Protein AF-W4QVN5-F1 (afdb_monomer_lite)

pLDDT: mean 81.37, std 11.6, range [52.25, 96.44]

Structure (mmCIF, N/CA/C/O backbone):
data_AF-W4QVN5-F1
#
_entry.id   AF-W4QVN5-F1
#
loop_
_atom_site.group_PDB
_atom_site.id
_atom_site.type_symbol
_atom_site.label_atom_id
_atom_site.label_alt_id
_atom_site.label_comp_id
_atom_site.label_asym_id
_atom_site.label_entity_id
_atom_site.label_seq_id
_atom_site.pdbx_PDB_ins_code
_atom_site.Cartn_x
_atom_site.Cartn_y
_atom_site.Cartn_z
_atom_site.occupan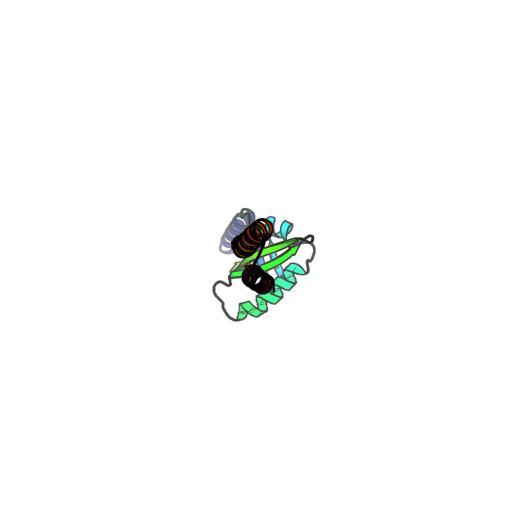cy
_atom_site.B_iso_or_equiv
_atom_site.auth_seq_id
_atom_site.auth_comp_id
_atom_site.auth_asym_id
_atom_site.auth_atom_id
_atom_site.pdbx_PDB_model_num
ATOM 1 N N . MET A 1 1 ? 25.109 -7.149 -42.642 1.00 52.25 1 MET A N 1
ATOM 2 C CA . MET A 1 1 ? 23.969 -8.017 -42.266 1.00 52.25 1 MET A CA 1
ATOM 3 C C . MET A 1 1 ? 23.704 -8.066 -40.757 1.00 52.25 1 MET A C 1
ATOM 5 O O . MET A 1 1 ? 22.646 -7.596 -40.377 1.00 52.25 1 MET A O 1
ATOM 9 N N . LYS A 1 2 ? 24.610 -8.533 -39.872 1.00 53.25 2 LYS A N 1
ATOM 10 C CA . LYS A 1 2 ? 24.345 -8.611 -38.404 1.00 53.25 2 LYS A CA 1
ATOM 11 C C . LYS A 1 2 ? 23.826 -7.307 -37.758 1.00 53.25 2 LYS A C 1
ATOM 13 O O . LYS A 1 2 ? 22.912 -7.356 -36.947 1.00 53.25 2 LYS A O 1
ATOM 18 N N . ASN A 1 3 ? 24.358 -6.157 -38.174 1.00 58.62 3 ASN A N 1
ATOM 19 C CA . ASN A 1 3 ? 24.033 -4.849 -37.590 1.00 58.62 3 ASN A CA 1
ATOM 20 C C . ASN A 1 3 ? 22.611 -4.340 -37.953 1.00 58.62 3 ASN A C 1
ATOM 22 O O . ASN A 1 3 ? 21.951 -3.683 -37.155 1.00 58.62 3 ASN A O 1
ATOM 26 N N . GLU A 1 4 ? 22.080 -4.696 -39.130 1.00 64.44 4 GLU A N 1
ATOM 27 C CA . GLU A 1 4 ? 20.707 -4.323 -39.528 1.00 64.44 4 GLU A CA 1
ATOM 28 C C . GLU A 1 4 ? 19.645 -5.163 -38.818 1.00 64.44 4 GLU A C 1
ATOM 30 O O . GLU A 1 4 ? 18.641 -4.622 -38.357 1.00 64.44 4 GLU A O 1
ATOM 35 N N . TYR A 1 5 ? 19.883 -6.471 -38.672 1.00 61.16 5 TYR A N 1
ATOM 36 C CA . TYR A 1 5 ? 18.990 -7.355 -37.919 1.00 61.16 5 TYR A CA 1
ATOM 37 C C . TYR A 1 5 ? 18.879 -6.926 -36.453 1.00 61.16 5 TYR A C 1
ATOM 39 O O . TYR A 1 5 ? 17.777 -6.925 -35.905 1.00 61.16 5 TYR A O 1
ATOM 47 N N . PHE A 1 6 ? 19.991 -6.499 -35.848 1.00 63.53 6 PHE A N 1
ATOM 48 C CA . PHE A 1 6 ? 20.021 -6.045 -34.460 1.00 63.53 6 PHE A CA 1
ATOM 49 C C . PHE A 1 6 ? 19.232 -4.743 -34.260 1.00 63.53 6 PHE A C 1
ATOM 51 O O . PHE A 1 6 ? 18.306 -4.697 -33.445 1.00 63.53 6 PHE A O 1
ATOM 58 N N . LYS A 1 7 ? 19.481 -3.732 -35.105 1.00 68.56 7 LYS A N 1
ATOM 59 C CA . LYS A 1 7 ? 18.688 -2.489 -35.125 1.00 68.56 7 LYS A CA 1
ATOM 60 C C . LYS A 1 7 ? 17.202 -2.752 -35.362 1.00 68.56 7 LYS A C 1
ATOM 62 O O . LYS A 1 7 ? 16.344 -2.071 -34.800 1.00 68.56 7 LYS A O 1
ATOM 67 N N . GLN A 1 8 ? 16.860 -3.740 -36.187 1.00 70.56 8 GLN A N 1
ATOM 68 C CA . GLN A 1 8 ? 15.466 -4.096 -36.433 1.00 70.56 8 GLN A CA 1
ATOM 69 C C . GLN A 1 8 ? 14.821 -4.792 -35.224 1.00 70.56 8 GLN A C 1
ATOM 71 O O . GLN A 1 8 ? 13.665 -4.497 -34.906 1.00 70.56 8 GLN A O 1
ATOM 76 N N . SER A 1 9 ? 15.537 -5.686 -34.533 1.00 71.25 9 SER A N 1
ATOM 77 C CA . SER A 1 9 ? 15.046 -6.310 -33.297 1.00 71.25 9 SER A CA 1
ATOM 78 C C . SER A 1 9 ? 14.868 -5.299 -32.169 1.00 71.25 9 SER A C 1
ATOM 80 O O . SER A 1 9 ? 13.844 -5.316 -31.490 1.00 71.25 9 SER A O 1
ATOM 82 N N . GLU A 1 10 ? 15.793 -4.356 -32.024 1.00 75.19 10 GLU A N 1
ATOM 83 C CA . GLU A 1 10 ? 15.739 -3.333 -30.983 1.00 75.19 10 GLU A CA 1
ATOM 84 C C . GLU A 1 10 ? 14.548 -2.386 -31.186 1.00 75.19 10 GLU A C 1
ATOM 86 O O . GLU A 1 10 ? 13.758 -2.147 -30.272 1.00 75.19 10 GLU A O 1
ATOM 91 N N . ASN A 1 11 ? 14.325 -1.943 -32.428 1.00 81.31 11 ASN A N 1
ATOM 92 C CA . ASN A 1 11 ? 13.153 -1.145 -32.785 1.00 81.31 11 ASN A CA 1
ATOM 93 C C . ASN A 1 11 ? 11.830 -1.873 -32.497 1.00 81.31 11 ASN A C 1
ATOM 95 O O . ASN A 1 11 ? 10.843 -1.235 -32.122 1.00 81.31 11 ASN A O 1
ATOM 99 N N . LYS A 1 12 ? 11.781 -3.203 -32.657 1.00 82.94 12 LYS A N 1
ATOM 100 C CA . LYS A 1 12 ? 10.604 -4.001 -32.275 1.00 82.94 12 LYS A CA 1
ATOM 101 C C . LYS A 1 12 ? 10.408 -4.006 -30.758 1.00 82.94 12 LYS A C 1
ATOM 103 O O . LYS A 1 12 ? 9.289 -3.767 -30.312 1.00 82.94 12 LYS A O 1
ATOM 108 N N . VAL A 1 13 ? 11.471 -4.214 -29.980 1.00 82.06 13 VAL A N 1
ATOM 109 C CA . VAL A 1 13 ? 11.418 -4.200 -28.506 1.00 82.06 13 VAL A CA 1
ATOM 110 C C . VAL A 1 13 ? 10.946 -2.841 -27.988 1.00 82.06 13 VAL A C 1
ATOM 112 O O . VAL A 1 13 ? 9.998 -2.791 -27.206 1.00 82.06 13 VAL A O 1
ATOM 115 N N . ARG A 1 14 ? 11.505 -1.734 -28.496 1.00 84.94 14 ARG A N 1
ATOM 116 C CA . ARG A 1 14 ? 11.067 -0.371 -28.141 1.00 84.94 14 ARG A CA 1
ATOM 117 C C . ARG A 1 14 ? 9.580 -0.151 -28.424 1.00 84.94 14 ARG A C 1
ATOM 119 O O . ARG A 1 14 ? 8.858 0.371 -27.578 1.00 84.94 14 ARG A O 1
ATOM 126 N N . LYS A 1 15 ? 9.094 -0.600 -29.588 1.00 86.00 15 LYS A N 1
ATOM 127 C CA . LYS A 1 15 ? 7.667 -0.516 -29.947 1.00 86.00 15 LYS A CA 1
ATOM 128 C C . LYS A 1 15 ? 6.771 -1.328 -29.014 1.00 86.00 15 LYS A C 1
ATOM 130 O O . LYS A 1 15 ? 5.659 -0.890 -28.744 1.00 86.00 15 LYS A O 1
ATOM 135 N N . ILE A 1 16 ? 7.217 -2.497 -28.554 1.00 87.25 16 ILE A N 1
ATOM 136 C CA . ILE A 1 16 ? 6.456 -3.319 -27.603 1.00 87.25 16 ILE A CA 1
ATOM 137 C C . ILE A 1 16 ? 6.401 -2.614 -26.248 1.00 87.25 16 ILE A C 1
ATOM 139 O O . ILE A 1 16 ? 5.315 -2.393 -25.725 1.00 87.25 16 ILE A O 1
ATOM 143 N N . ILE A 1 17 ? 7.553 -2.192 -25.726 1.00 88.94 17 ILE A N 1
ATOM 144 C CA . ILE A 1 17 ? 7.667 -1.541 -24.416 1.00 88.94 17 ILE A CA 1
ATOM 145 C C . ILE A 1 17 ? 6.827 -0.257 -24.340 1.00 88.94 17 ILE A C 1
ATOM 147 O O . ILE A 1 17 ? 6.137 -0.031 -23.347 1.00 88.94 17 ILE A O 1
ATOM 151 N N . ASN A 1 18 ? 6.808 0.548 -25.405 1.00 87.56 18 ASN A N 1
ATOM 152 C CA . ASN A 1 18 ? 6.002 1.772 -25.452 1.00 87.56 18 ASN A CA 1
ATOM 153 C C . ASN A 1 18 ? 4.490 1.525 -25.561 1.00 87.56 18 ASN A C 1
ATOM 155 O O . ASN A 1 18 ? 3.714 2.429 -25.274 1.00 87.56 18 ASN A O 1
ATOM 159 N N . LYS A 1 19 ? 4.053 0.325 -25.960 1.00 89.31 19 LYS A N 1
ATOM 160 C CA . LYS A 1 19 ? 2.627 -0.045 -25.977 1.00 89.31 19 LYS A CA 1
ATOM 161 C C . LYS A 1 19 ? 2.127 -0.579 -24.636 1.00 89.31 19 LYS A C 1
ATOM 163 O O . LYS A 1 19 ? 0.917 -0.694 -24.453 1.00 89.31 19 LYS A O 1
ATOM 168 N N . LEU A 1 20 ? 3.029 -0.946 -23.728 1.00 89.94 20 LEU A N 1
ATOM 169 C CA . LEU A 1 20 ? 2.656 -1.475 -22.423 1.00 89.94 20 LEU A CA 1
ATOM 170 C C . LEU A 1 20 ? 2.137 -0.345 -21.530 1.00 89.94 20 LEU A C 1
ATOM 172 O O . LEU A 1 20 ? 2.762 0.705 -21.408 1.00 89.94 20 LEU A O 1
ATOM 176 N N . GLN A 1 21 ? 0.995 -0.584 -20.884 1.00 91.06 21 GLN A N 1
ATOM 177 C CA . GLN A 1 21 ? 0.335 0.370 -19.982 1.00 91.06 21 GLN A CA 1
ATOM 178 C C . GLN A 1 21 ? 0.895 0.340 -18.553 1.00 91.06 21 GLN A C 1
ATOM 180 O O . GLN A 1 21 ? 0.237 0.761 -17.608 1.00 91.06 21 GLN A O 1
ATOM 185 N N . ILE A 1 22 ? 2.114 -0.166 -18.393 1.00 92.19 22 ILE A N 1
ATOM 186 C CA . ILE A 1 22 ? 2.834 -0.195 -17.124 1.00 92.19 22 ILE A CA 1
ATOM 187 C C . ILE A 1 22 ? 4.144 0.572 -17.287 1.00 92.19 22 ILE A C 1
ATOM 189 O O . ILE A 1 22 ? 4.734 0.524 -18.372 1.00 92.19 22 ILE A O 1
ATOM 193 N N . PRO A 1 23 ? 4.629 1.272 -16.251 1.00 92.75 23 PRO A N 1
ATOM 194 C CA . PRO A 1 23 ? 5.962 1.843 -16.286 1.00 92.75 23 PRO A CA 1
ATOM 195 C C . PRO A 1 23 ? 7.022 0.767 -16.524 1.00 92.75 23 PRO A C 1
ATOM 197 O O . PRO A 1 23 ? 7.074 -0.246 -15.821 1.00 92.75 23 PRO A O 1
ATOM 200 N N . ILE A 1 24 ? 7.885 1.006 -17.509 1.00 93.69 24 ILE A N 1
ATOM 201 C CA . ILE A 1 24 ? 9.049 0.168 -17.790 1.00 93.69 24 ILE A CA 1
ATOM 202 C C . ILE A 1 24 ? 10.274 1.054 -17.923 1.00 93.69 24 ILE A C 1
ATOM 204 O O . ILE A 1 24 ? 10.257 2.046 -18.658 1.00 93.69 24 ILE A O 1
ATOM 208 N N . ILE A 1 25 ? 11.338 0.658 -17.229 1.00 92.25 25 ILE A N 1
ATOM 209 C CA . ILE A 1 25 ? 12.637 1.322 -17.243 1.00 92.25 25 ILE A CA 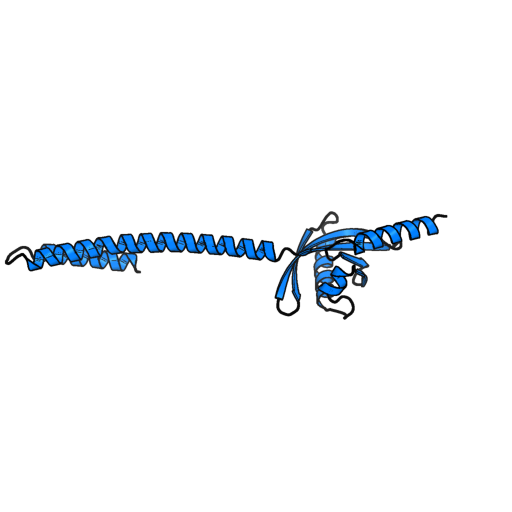1
ATOM 210 C C . ILE A 1 25 ? 13.708 0.284 -17.561 1.00 92.25 25 ILE A C 1
ATOM 212 O O . ILE A 1 25 ? 13.786 -0.745 -16.899 1.00 92.25 25 ILE A O 1
ATOM 216 N N . ILE A 1 26 ? 14.552 0.561 -18.547 1.00 90.56 26 ILE A N 1
ATOM 217 C CA . ILE A 1 26 ? 15.796 -0.166 -18.798 1.00 90.56 26 ILE A CA 1
ATOM 218 C C . ILE A 1 26 ? 16.943 0.728 -18.346 1.00 90.56 26 ILE A C 1
ATOM 220 O O . ILE A 1 26 ? 17.020 1.885 -18.763 1.00 90.56 26 ILE A O 1
ATOM 224 N N . ARG A 1 27 ? 17.834 0.199 -17.509 1.00 88.94 27 ARG A N 1
ATOM 225 C CA . ARG A 1 27 ? 19.002 0.923 -16.999 1.00 88.94 27 ARG A CA 1
ATOM 226 C C . ARG A 1 27 ? 20.296 0.129 -17.134 1.00 88.94 27 ARG A C 1
ATOM 228 O O . ARG A 1 27 ? 20.271 -1.102 -17.161 1.00 88.94 27 ARG A O 1
ATOM 235 N N . LEU A 1 28 ? 21.404 0.855 -17.151 1.00 86.56 28 LEU A N 1
ATOM 236 C CA . LEU A 1 28 ? 22.763 0.359 -16.981 1.00 86.56 28 LEU A CA 1
ATOM 237 C C . LEU A 1 28 ? 23.344 1.043 -15.745 1.00 86.56 28 LEU A C 1
ATOM 239 O O . LEU A 1 28 ? 23.426 2.271 -15.712 1.00 86.56 28 LEU A O 1
ATOM 243 N N . ASP A 1 29 ? 23.692 0.266 -14.720 1.00 80.94 29 ASP A N 1
ATOM 244 C CA . ASP A 1 29 ? 24.040 0.790 -13.396 1.00 80.94 29 ASP A CA 1
ATOM 245 C C . ASP A 1 29 ? 23.013 1.843 -12.943 1.00 80.94 29 ASP A C 1
ATOM 247 O O . ASP A 1 29 ? 21.815 1.570 -12.925 1.00 80.94 29 ASP A O 1
ATOM 251 N N . THR A 1 30 ? 23.421 3.066 -12.622 1.00 78.19 30 THR A N 1
ATOM 252 C CA . THR A 1 30 ? 22.506 4.133 -12.185 1.00 78.19 30 THR A CA 1
ATOM 253 C C . THR A 1 30 ? 21.860 4.913 -13.335 1.00 78.19 30 THR A C 1
ATOM 255 O O . THR A 1 30 ? 21.028 5.787 -13.087 1.00 78.19 30 THR A O 1
ATOM 258 N N . TYR A 1 31 ? 22.208 4.612 -14.589 1.00 81.44 31 TYR A N 1
ATOM 259 C CA . TYR A 1 31 ? 21.787 5.378 -15.759 1.00 81.44 31 TYR A CA 1
ATOM 260 C C . TYR A 1 31 ? 20.600 4.742 -16.490 1.00 81.44 31 TYR A C 1
ATOM 262 O O . TYR A 1 31 ? 20.642 3.577 -16.881 1.00 81.44 31 TYR A O 1
ATOM 270 N N . VAL A 1 32 ? 19.545 5.520 -16.741 1.00 87.88 32 VAL A N 1
ATOM 271 C CA . VAL A 1 32 ? 18.368 5.070 -17.500 1.00 87.88 32 VAL A CA 1
ATOM 272 C C . VAL A 1 32 ? 18.654 5.126 -19.003 1.00 87.88 32 VAL A C 1
ATOM 274 O O . VAL A 1 32 ? 18.802 6.203 -19.569 1.00 87.88 32 VAL A O 1
ATOM 277 N N . LEU A 1 33 ? 18.673 3.962 -19.656 1.00 87.19 33 LEU A N 1
ATOM 278 C CA . LEU A 1 33 ? 18.820 3.821 -21.110 1.00 87.19 33 LEU A CA 1
ATOM 279 C C . LEU A 1 33 ? 17.490 4.032 -21.842 1.00 87.19 33 LEU A C 1
ATOM 281 O O . LEU A 1 33 ? 17.438 4.581 -22.942 1.00 87.19 33 LEU A O 1
ATOM 285 N N . LEU A 1 34 ? 16.393 3.569 -21.240 1.00 88.38 34 LEU A N 1
ATOM 286 C CA . LEU A 1 34 ? 15.054 3.704 -21.797 1.00 88.38 34 LEU A CA 1
ATOM 287 C C . LEU A 1 34 ? 14.031 3.806 -20.674 1.00 88.38 34 LEU A C 1
ATOM 289 O O . LEU A 1 34 ? 14.036 3.005 -19.748 1.00 88.38 34 LEU A O 1
ATOM 293 N N . ALA A 1 35 ? 13.093 4.732 -20.811 1.00 90.44 35 ALA A N 1
ATOM 294 C CA . ALA A 1 35 ? 11.857 4.755 -20.042 1.00 90.44 35 ALA A CA 1
ATOM 295 C C . ALA A 1 35 ? 10.695 4.913 -21.021 1.00 90.44 35 ALA A C 1
ATOM 297 O O . ALA A 1 35 ? 10.742 5.799 -21.881 1.00 90.44 35 ALA A O 1
ATOM 298 N N . ASN A 1 36 ? 9.674 4.060 -20.919 1.00 92.19 36 ASN A N 1
ATOM 299 C CA . ASN A 1 36 ? 8.475 4.230 -21.740 1.00 92.19 36 ASN A CA 1
ATOM 300 C C . ASN A 1 36 ? 7.687 5.480 -21.319 1.00 92.19 36 ASN A C 1
ATOM 302 O O . ASN A 1 36 ? 7.910 6.036 -20.244 1.00 92.19 36 ASN A O 1
ATOM 306 N N . GLU A 1 37 ? 6.751 5.934 -22.157 1.00 89.88 37 GLU A N 1
ATOM 307 C CA . GLU A 1 37 ? 5.997 7.172 -21.896 1.00 89.88 37 GLU A CA 1
ATOM 308 C C . GLU A 1 37 ? 5.283 7.165 -20.538 1.00 89.88 37 GLU A C 1
ATOM 310 O O . GLU A 1 37 ? 5.203 8.197 -19.872 1.00 89.88 37 GLU A O 1
ATOM 315 N N . ILE A 1 38 ? 4.783 5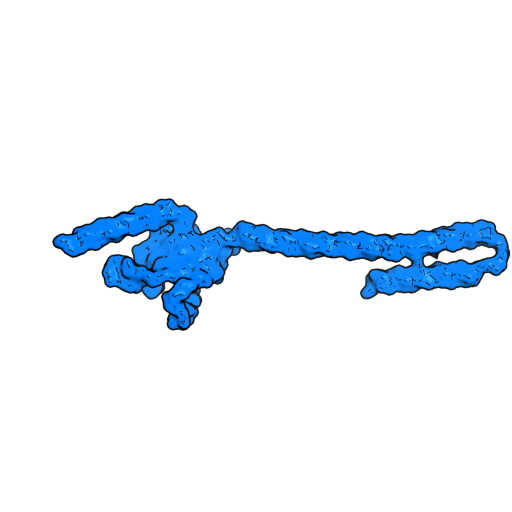.999 -20.118 1.00 90.44 38 ILE A N 1
ATOM 316 C CA . ILE A 1 38 ? 4.125 5.828 -18.822 1.00 90.44 38 ILE A CA 1
ATOM 317 C C . ILE A 1 38 ? 5.126 6.061 -17.686 1.00 90.44 38 ILE A C 1
ATOM 319 O O . ILE A 1 38 ? 4.856 6.877 -16.811 1.00 90.44 38 ILE A O 1
ATOM 323 N N . ALA A 1 39 ? 6.307 5.435 -17.732 1.00 89.44 39 ALA A N 1
ATOM 324 C CA . ALA A 1 39 ? 7.363 5.661 -16.746 1.00 89.44 39 ALA A CA 1
ATOM 325 C C . ALA A 1 39 ? 7.847 7.116 -16.725 1.00 89.44 39 ALA A C 1
ATOM 327 O O . ALA A 1 39 ? 8.028 7.676 -15.647 1.00 89.44 39 ALA A O 1
ATOM 328 N N . GLN A 1 40 ? 8.009 7.749 -17.891 1.00 86.12 40 GLN A N 1
ATOM 329 C CA . GLN A 1 40 ? 8.416 9.155 -17.977 1.00 86.12 40 GLN A CA 1
ATOM 330 C C . GLN A 1 40 ? 7.414 10.086 -17.292 1.00 86.12 40 GLN A C 1
ATOM 332 O O . GLN A 1 40 ? 7.826 10.955 -16.530 1.00 86.12 40 GLN A O 1
ATOM 337 N N . LYS A 1 41 ? 6.111 9.887 -17.523 1.00 84.31 41 LYS A N 1
ATOM 338 C CA . LYS A 1 41 ? 5.048 10.687 -16.894 1.00 84.31 41 LYS A CA 1
ATOM 339 C C . LYS A 1 41 ? 4.921 10.401 -15.400 1.00 84.31 41 LYS A C 1
ATOM 341 O O . LYS A 1 41 ? 4.722 11.319 -14.616 1.00 84.31 41 LYS A O 1
ATOM 346 N N . GLN A 1 42 ? 5.009 9.132 -15.013 1.00 83.44 42 GLN A N 1
ATOM 347 C CA . GLN A 1 42 ? 4.708 8.683 -13.654 1.00 83.44 42 GLN A CA 1
ATOM 348 C C . GLN A 1 42 ? 5.855 8.913 -12.672 1.00 83.44 42 GLN A C 1
ATOM 350 O O . GLN A 1 42 ? 5.604 9.180 -11.501 1.00 83.44 42 GLN A O 1
ATOM 355 N N . PHE A 1 43 ? 7.096 8.815 -13.147 1.00 82.38 43 PHE A N 1
ATOM 356 C CA . PHE A 1 43 ? 8.299 8.985 -12.333 1.00 82.38 43 PHE A CA 1
ATOM 357 C C . PHE A 1 43 ? 9.107 10.231 -12.705 1.00 82.38 43 PHE A C 1
ATOM 359 O O . PHE A 1 43 ? 10.227 10.373 -12.229 1.00 82.38 43 PHE A O 1
ATOM 366 N N . MET A 1 44 ? 8.576 11.093 -13.585 1.00 72.94 44 MET A N 1
ATOM 367 C CA . MET A 1 44 ? 9.195 12.368 -13.982 1.00 72.94 44 MET A CA 1
ATOM 368 C C . MET A 1 44 ? 10.678 12.207 -14.374 1.00 72.94 44 MET A C 1
ATOM 370 O O . MET A 1 44 ? 11.539 13.010 -14.028 1.00 72.94 44 MET A O 1
ATOM 374 N N . VAL A 1 45 ? 10.985 11.138 -15.124 1.00 65.62 45 VAL A N 1
ATOM 375 C CA . VAL A 1 45 ? 12.358 10.646 -15.392 1.00 65.62 45 VAL A CA 1
ATOM 376 C C . VAL A 1 45 ? 13.286 11.713 -15.997 1.00 65.62 45 VAL A C 1
ATOM 378 O O . VAL A 1 45 ? 14.498 11.661 -15.799 1.00 65.62 45 VAL A O 1
ATOM 381 N N . ASN A 1 46 ? 12.735 12.708 -16.695 1.00 60.56 46 ASN A N 1
ATOM 382 C CA . ASN A 1 46 ? 13.507 13.773 -17.342 1.00 60.56 46 ASN A CA 1
ATOM 383 C C . ASN A 1 46 ? 13.930 14.912 -16.392 1.00 60.56 46 ASN A C 1
ATOM 385 O O . ASN A 1 46 ? 14.730 15.755 -16.792 1.00 60.56 46 ASN A O 1
ATOM 389 N N . GLU A 1 47 ? 13.444 14.945 -15.148 1.00 58.31 47 GLU A N 1
ATOM 390 C CA . GLU A 1 47 ? 13.692 16.045 -14.202 1.00 58.31 47 GLU A CA 1
ATOM 391 C C . GLU A 1 47 ? 14.847 15.781 -13.214 1.00 58.31 47 GLU A C 1
ATOM 393 O O . GLU A 1 47 ? 15.069 16.573 -12.304 1.00 58.31 47 GLU A O 1
ATOM 398 N N . LYS A 1 48 ? 15.642 14.711 -13.409 1.00 55.09 48 LYS A N 1
ATOM 399 C CA . LYS A 1 48 ? 16.671 14.251 -12.444 1.00 55.09 48 LYS A CA 1
ATOM 400 C C . LYS A 1 48 ? 16.085 14.060 -11.037 1.00 55.09 48 LYS A C 1
ATOM 402 O O . LYS A 1 48 ? 16.558 14.619 -10.052 1.00 55.09 48 LYS A O 1
ATOM 407 N N . GLU A 1 49 ? 15.043 13.246 -10.964 1.00 61.41 49 GLU A N 1
ATOM 408 C CA . GLU A 1 49 ? 14.349 12.908 -9.724 1.00 61.41 49 GLU A CA 1
ATOM 409 C C . GLU A 1 49 ? 15.210 12.026 -8.786 1.00 61.41 49 GLU A C 1
ATOM 411 O O . GLU A 1 49 ? 15.712 10.980 -9.219 1.00 61.41 49 GLU A O 1
ATOM 416 N N . PRO A 1 50 ? 15.324 12.358 -7.482 1.00 63.44 50 PRO A N 1
ATOM 417 C CA . PRO A 1 50 ? 16.031 11.534 -6.491 1.00 63.44 50 PRO A CA 1
ATOM 418 C C . PRO A 1 50 ? 15.382 10.159 -6.281 1.00 63.44 50 PRO A C 1
ATOM 420 O O . PRO A 1 50 ? 16.017 9.224 -5.789 1.00 63.44 50 PRO A O 1
ATOM 423 N N . VAL A 1 51 ? 14.097 10.029 -6.621 1.00 72.50 51 VAL A N 1
ATOM 424 C CA . VAL A 1 51 ? 13.267 8.871 -6.281 1.00 72.50 51 VAL A CA 1
ATOM 425 C C . VAL A 1 51 ? 13.721 7.601 -7.004 1.00 72.50 51 VAL A C 1
ATOM 427 O O . VAL A 1 51 ? 13.834 6.542 -6.380 1.00 72.50 51 VAL A O 1
ATOM 430 N N . LEU A 1 52 ? 14.034 7.699 -8.301 1.00 78.56 52 LEU A N 1
ATOM 431 C CA . LEU A 1 52 ? 14.557 6.563 -9.067 1.00 78.56 52 LEU A CA 1
ATOM 432 C C . LEU A 1 52 ? 15.980 6.205 -8.646 1.00 78.56 52 LEU A C 1
ATOM 434 O O . LEU A 1 52 ? 16.307 5.024 -8.561 1.00 78.56 52 LEU A O 1
ATOM 438 N N . GLN A 1 53 ? 16.797 7.205 -8.314 1.00 76.81 53 GLN A N 1
ATOM 439 C CA . GLN A 1 53 ? 18.156 6.975 -7.839 1.00 76.81 53 GLN A CA 1
ATOM 440 C C . GLN A 1 53 ? 18.161 6.200 -6.514 1.00 76.81 53 GLN A C 1
ATOM 442 O O . GLN A 1 53 ? 18.838 5.179 -6.407 1.00 76.81 53 GLN A O 1
ATOM 447 N N . LEU A 1 54 ? 17.331 6.604 -5.546 1.00 77.31 54 LEU A N 1
ATOM 448 C CA . LEU A 1 54 ? 17.175 5.886 -4.279 1.00 77.31 54 LEU A CA 1
ATOM 449 C C . LEU A 1 54 ? 16.686 4.445 -4.491 1.00 77.31 54 LEU A C 1
ATOM 451 O O . LEU A 1 54 ? 17.106 3.528 -3.781 1.00 77.31 54 LEU A O 1
ATOM 455 N N . PHE A 1 55 ? 15.786 4.234 -5.455 1.00 83.25 55 PHE A N 1
ATOM 456 C CA . PHE A 1 55 ? 15.347 2.894 -5.832 1.00 83.25 55 PHE A CA 1
ATOM 457 C C . PHE A 1 55 ? 16.498 2.064 -6.411 1.00 83.25 55 PHE A C 1
ATOM 459 O O . PHE A 1 55 ? 16.695 0.939 -5.954 1.00 83.25 55 PHE A O 1
ATOM 466 N N . PHE A 1 56 ? 17.277 2.605 -7.354 1.00 84.81 56 PHE A N 1
ATOM 467 C CA . PHE A 1 56 ? 18.416 1.901 -7.951 1.00 84.81 56 PHE A CA 1
ATOM 468 C C . PHE A 1 56 ? 19.463 1.530 -6.897 1.00 84.81 56 PHE A C 1
ATOM 470 O O . PHE A 1 56 ? 19.873 0.375 -6.842 1.00 84.81 56 PHE A O 1
ATOM 477 N N . GLU A 1 57 ? 19.802 2.449 -5.990 1.00 78.56 57 GLU A N 1
ATOM 478 C CA . GLU A 1 57 ? 20.745 2.197 -4.893 1.00 78.56 57 GLU A CA 1
ATOM 479 C C . GLU A 1 57 ? 20.263 1.074 -3.959 1.00 78.56 57 GLU A C 1
ATOM 481 O O . GLU A 1 57 ? 21.004 0.128 -3.676 1.00 78.56 57 GLU A O 1
ATOM 486 N N . LYS A 1 58 ? 18.997 1.124 -3.517 1.00 76.69 58 LYS A N 1
ATOM 487 C CA . LYS A 1 58 ? 18.401 0.072 -2.672 1.00 76.69 58 LYS A CA 1
ATOM 488 C C . LYS A 1 58 ? 18.276 -1.262 -3.400 1.00 76.69 58 LYS A C 1
ATOM 490 O O . LYS A 1 58 ? 18.380 -2.323 -2.781 1.00 76.69 58 LYS A O 1
ATOM 495 N N . PHE A 1 59 ? 18.004 -1.232 -4.697 1.00 75.56 59 PHE A N 1
ATOM 496 C CA . PHE A 1 59 ? 17.905 -2.433 -5.505 1.00 75.56 59 PHE A CA 1
ATOM 497 C C . PHE A 1 59 ? 19.276 -3.094 -5.678 1.00 75.56 59 PHE A C 1
ATOM 499 O O . PHE A 1 59 ? 19.396 -4.291 -5.422 1.00 75.56 59 PHE A O 1
ATOM 506 N N . ASP A 1 60 ? 20.308 -2.331 -6.045 1.00 72.44 60 ASP A N 1
ATOM 507 C CA . ASP A 1 60 ? 21.652 -2.845 -6.336 1.00 72.44 60 ASP A CA 1
ATOM 508 C C . ASP A 1 60 ? 22.307 -3.511 -5.123 1.00 72.44 60 ASP A C 1
ATOM 510 O O . ASP A 1 60 ? 23.009 -4.512 -5.279 1.00 72.44 60 ASP A O 1
ATOM 514 N N . GLN A 1 61 ? 22.017 -3.025 -3.911 1.00 66.38 61 GLN A N 1
ATOM 515 C CA . GLN A 1 61 ? 22.440 -3.678 -2.668 1.00 66.38 61 GLN A CA 1
ATOM 516 C C . GLN A 1 61 ? 21.886 -5.099 -2.532 1.00 66.38 61 GLN A C 1
ATOM 518 O O . GLN A 1 61 ? 22.584 -5.982 -2.055 1.00 66.38 61 GLN A O 1
ATOM 523 N N . ASN A 1 62 ? 20.652 -5.332 -2.982 1.00 62.12 62 ASN A N 1
ATOM 524 C CA . ASN A 1 62 ? 19.960 -6.600 -2.777 1.00 62.12 62 ASN A CA 1
ATOM 525 C C . ASN A 1 62 ? 19.941 -7.519 -4.013 1.00 62.12 62 ASN A C 1
ATOM 527 O O . ASN A 1 62 ? 19.533 -8.673 -3.916 1.00 62.12 62 ASN A O 1
ATOM 531 N N . PHE A 1 63 ? 20.295 -7.007 -5.193 1.00 63.25 63 PHE A N 1
ATOM 532 C CA . PHE A 1 63 ? 20.287 -7.762 -6.449 1.00 63.25 63 PHE A CA 1
ATOM 533 C C . PHE A 1 63 ? 21.549 -8.613 -6.643 1.00 63.25 63 PHE A C 1
ATOM 535 O O . PHE A 1 63 ? 21.562 -9.530 -7.464 1.00 63.25 63 PHE A O 1
ATOM 542 N N . ARG A 1 64 ? 22.614 -8.327 -5.882 1.00 57.62 64 ARG A N 1
ATOM 543 C CA . ARG A 1 64 ? 23.869 -9.091 -5.916 1.00 57.62 64 ARG A CA 1
ATOM 544 C C . ARG A 1 64 ? 23.719 -10.520 -5.379 1.00 57.62 64 ARG A C 1
ATOM 546 O O . ARG A 1 64 ? 24.483 -11.380 -5.805 1.00 57.62 64 ARG A O 1
ATOM 553 N N . ASP A 1 65 ? 22.707 -10.780 -4.551 1.00 55.84 65 ASP A N 1
ATOM 554 C CA . ASP A 1 65 ? 22.595 -12.032 -3.790 1.00 55.84 65 ASP A CA 1
ATOM 555 C C . ASP A 1 65 ? 21.681 -13.098 -4.426 1.00 55.84 65 ASP A C 1
ATOM 557 O O . ASP A 1 65 ? 21.780 -14.271 -4.075 1.00 55.84 65 ASP A O 1
ATOM 561 N N . SER A 1 66 ? 20.816 -12.739 -5.386 1.00 56.00 66 SER A N 1
ATOM 562 C CA . SER A 1 66 ? 19.974 -13.708 -6.111 1.00 56.00 66 SER A CA 1
ATOM 563 C C . SER A 1 66 ? 19.736 -13.264 -7.562 1.00 56.00 66 SER A C 1
ATOM 565 O O . SER A 1 66 ? 19.091 -12.236 -7.786 1.00 56.00 66 SER A O 1
ATOM 567 N N . PRO A 1 67 ? 20.276 -13.984 -8.563 1.00 54.47 67 PRO A N 1
ATOM 568 C CA . PRO A 1 67 ? 20.298 -13.532 -9.952 1.00 54.47 67 PRO A CA 1
ATOM 569 C C . PRO A 1 67 ? 18.999 -13.757 -10.739 1.00 54.47 67 PRO A C 1
ATOM 571 O O . PRO A 1 67 ? 18.856 -13.120 -11.784 1.00 54.47 67 PRO A O 1
ATOM 574 N N . ASP A 1 68 ? 18.069 -14.586 -10.251 1.00 53.72 68 ASP A N 1
ATOM 575 C CA . ASP A 1 68 ? 16.843 -14.942 -10.972 1.00 53.72 68 ASP A CA 1
ATOM 576 C C . ASP A 1 68 ? 15.586 -14.422 -10.256 1.00 53.72 68 ASP A C 1
ATOM 578 O O . ASP A 1 68 ? 15.192 -14.894 -9.195 1.00 53.72 68 ASP A O 1
ATOM 582 N N . ASN A 1 69 ? 14.943 -13.442 -10.898 1.00 54.72 69 ASN A N 1
ATOM 583 C CA . ASN A 1 69 ? 13.585 -12.962 -10.632 1.00 54.72 69 ASN A CA 1
ATOM 584 C C . ASN A 1 69 ? 13.339 -12.316 -9.249 1.00 54.72 69 ASN A C 1
ATOM 586 O O . ASN A 1 69 ? 12.599 -12.822 -8.407 1.00 54.72 69 ASN A O 1
ATOM 590 N N . ASN A 1 70 ? 13.911 -11.127 -9.040 1.00 67.12 70 ASN A N 1
ATOM 591 C CA . ASN A 1 70 ? 13.665 -10.319 -7.843 1.00 67.12 70 ASN A CA 1
ATOM 592 C C . ASN A 1 70 ? 12.408 -9.456 -8.015 1.00 67.12 70 ASN A C 1
ATOM 594 O O . ASN A 1 70 ? 12.489 -8.295 -8.425 1.00 67.12 70 ASN A O 1
ATOM 598 N N . GLN A 1 71 ? 11.253 -10.041 -7.702 1.00 75.44 71 GLN A N 1
ATOM 599 C CA . GLN A 1 71 ? 10.016 -9.302 -7.465 1.00 75.44 71 GLN A CA 1
ATOM 600 C C . GLN A 1 71 ? 10.075 -8.647 -6.080 1.00 75.44 71 GLN A C 1
ATOM 602 O O . GLN A 1 71 ? 10.295 -9.333 -5.082 1.00 75.44 71 GLN A O 1
ATOM 607 N N . LYS A 1 72 ? 9.901 -7.323 -6.005 1.00 81.00 72 LYS A N 1
ATOM 608 C CA . LYS A 1 72 ? 9.921 -6.583 -4.733 1.00 81.00 72 LYS A CA 1
ATOM 609 C C . LYS A 1 72 ? 8.865 -5.497 -4.686 1.00 81.00 72 LYS A C 1
ATOM 611 O O . LYS A 1 72 ? 8.681 -4.768 -5.655 1.00 81.00 72 LYS A O 1
ATOM 616 N N . GLU A 1 73 ? 8.224 -5.351 -3.535 1.00 84.00 73 GLU A N 1
ATOM 617 C CA . GLU A 1 73 ? 7.377 -4.194 -3.268 1.00 84.00 73 GLU A CA 1
ATOM 618 C C . GLU A 1 73 ? 8.244 -2.963 -2.990 1.00 84.00 73 GLU A C 1
ATOM 620 O O . GLU A 1 73 ? 9.151 -2.984 -2.156 1.00 84.00 73 GLU A O 1
ATOM 625 N N . PHE A 1 74 ? 7.943 -1.873 -3.682 1.00 84.75 74 PHE A N 1
ATOM 626 C CA . PHE A 1 74 ? 8.492 -0.551 -3.428 1.00 84.75 74 PHE A CA 1
ATOM 627 C C . PHE A 1 74 ? 7.355 0.447 -3.336 1.00 84.75 74 PHE A C 1
ATOM 629 O O . PHE A 1 74 ? 6.351 0.334 -4.029 1.00 84.75 74 PHE A O 1
ATOM 636 N N . HIS A 1 75 ? 7.519 1.460 -2.496 1.00 82.50 75 HIS A N 1
ATOM 637 C CA . HIS A 1 75 ? 6.581 2.566 -2.458 1.00 82.50 75 HIS A CA 1
ATOM 638 C C . HIS A 1 75 ? 7.280 3.861 -2.840 1.00 82.50 75 HIS A C 1
ATOM 640 O O . HIS A 1 75 ? 8.370 4.169 -2.351 1.00 82.50 75 HIS A O 1
ATOM 646 N N . PHE A 1 76 ? 6.614 4.634 -3.683 1.00 79.12 76 PHE A N 1
ATOM 647 C CA . PHE A 1 76 ? 7.042 5.967 -4.068 1.00 79.12 76 PHE A CA 1
ATOM 648 C C . PHE A 1 76 ? 6.036 6.969 -3.523 1.00 79.12 76 PHE A C 1
ATOM 650 O O . PHE A 1 76 ? 4.828 6.744 -3.585 1.00 79.12 76 PHE A O 1
ATOM 657 N N . THR A 1 77 ? 6.535 8.066 -2.967 1.00 73.25 77 THR A N 1
ATOM 658 C CA . THR A 1 77 ? 5.693 9.212 -2.636 1.00 73.25 77 THR A CA 1
ATOM 659 C C . THR A 1 77 ? 5.822 10.189 -3.790 1.00 73.25 77 THR A C 1
ATOM 661 O O . THR A 1 77 ? 6.893 10.751 -3.993 1.00 73.25 77 THR A O 1
ATOM 664 N N . THR A 1 78 ? 4.753 10.353 -4.564 1.00 68.88 78 THR A N 1
ATOM 665 C CA . THR A 1 78 ? 4.708 11.277 -5.704 1.00 68.88 78 THR A CA 1
ATOM 666 C C . THR A 1 78 ? 3.542 12.232 -5.477 1.00 68.88 78 THR A C 1
ATOM 668 O O . THR A 1 78 ? 2.432 11.772 -5.205 1.00 68.88 78 THR A O 1
ATOM 671 N N . ASN A 1 79 ? 3.767 13.546 -5.574 1.00 66.81 79 ASN A N 1
ATOM 672 C CA . ASN A 1 79 ? 2.739 14.576 -5.339 1.00 66.81 79 ASN A CA 1
ATOM 673 C C . ASN A 1 79 ? 1.976 14.380 -4.008 1.00 66.81 79 ASN A C 1
ATOM 675 O O . ASN A 1 79 ? 0.745 14.350 -3.998 1.00 66.81 79 ASN A O 1
ATOM 679 N N . ASP A 1 80 ? 2.707 14.140 -2.911 1.00 69.06 80 ASP A N 1
ATOM 680 C CA . ASP A 1 80 ? 2.189 13.852 -1.557 1.00 69.06 80 ASP A CA 1
ATOM 681 C C . ASP A 1 80 ? 1.285 12.614 -1.420 1.00 69.06 80 ASP A C 1
ATOM 683 O O . ASP A 1 80 ? 0.767 12.322 -0.340 1.00 69.06 80 ASP A O 1
ATOM 687 N N . LYS A 1 81 ? 1.128 11.823 -2.486 1.00 79.31 81 LYS A N 1
ATOM 688 C CA . LYS A 1 81 ? 0.409 10.550 -2.453 1.00 79.31 81 LYS A CA 1
ATOM 689 C C . LYS A 1 81 ? 1.396 9.396 -2.441 1.00 79.31 81 LYS A C 1
ATOM 691 O O . LYS A 1 81 ? 2.247 9.262 -3.322 1.00 79.31 81 LYS A O 1
ATOM 696 N N . LYS A 1 82 ? 1.262 8.534 -1.435 1.00 84.75 82 LYS A N 1
ATOM 697 C CA . LYS A 1 82 ? 2.007 7.281 -1.361 1.00 84.75 82 LYS A CA 1
ATOM 698 C C . LYS A 1 82 ? 1.383 6.283 -2.330 1.00 84.75 82 LYS A C 1
ATOM 700 O O . LYS A 1 82 ? 0.222 5.924 -2.176 1.00 84.75 82 LYS A O 1
ATOM 705 N N . LYS A 1 83 ? 2.166 5.830 -3.302 1.00 88.25 83 LYS A N 1
ATOM 706 C CA . LYS A 1 83 ? 1.808 4.745 -4.213 1.00 88.25 83 LYS A CA 1
ATOM 707 C C . LYS A 1 83 ? 2.673 3.524 -3.955 1.00 88.25 83 LYS A C 1
ATOM 709 O O . LYS A 1 83 ? 3.861 3.657 -3.655 1.00 88.25 83 LYS A O 1
ATOM 714 N N . PHE A 1 84 ? 2.082 2.348 -4.101 1.00 90.06 84 PHE A N 1
ATOM 715 C CA . PHE A 1 84 ? 2.748 1.061 -3.952 1.00 90.06 84 PHE A CA 1
ATOM 716 C C . PHE A 1 84 ? 2.927 0.415 -5.318 1.00 90.06 84 PHE A C 1
ATOM 718 O O . PHE A 1 84 ? 2.002 0.383 -6.122 1.00 90.06 84 PHE A O 1
ATOM 725 N N . TYR A 1 85 ? 4.118 -0.112 -5.567 1.00 90.88 85 TYR A N 1
ATOM 726 C CA . TYR A 1 85 ? 4.465 -0.787 -6.804 1.00 90.88 85 TYR A CA 1
ATOM 727 C C . TYR A 1 85 ? 5.096 -2.133 -6.516 1.00 90.88 85 TYR A C 1
ATOM 729 O O . TYR A 1 85 ? 6.014 -2.250 -5.706 1.00 90.88 85 TYR A O 1
ATOM 737 N N . LEU A 1 86 ? 4.653 -3.134 -7.257 1.00 91.00 86 LEU A N 1
ATOM 738 C CA . LEU A 1 86 ? 5.346 -4.396 -7.384 1.00 91.00 86 LEU A CA 1
ATOM 739 C C . LEU A 1 86 ? 6.345 -4.278 -8.532 1.00 91.00 86 LEU A C 1
ATOM 741 O O . LEU A 1 86 ? 5.961 -4.068 -9.685 1.00 91.00 86 LEU A O 1
ATOM 745 N N . VAL A 1 87 ? 7.632 -4.369 -8.210 1.00 90.75 87 VAL A N 1
ATOM 746 C CA . VAL A 1 87 ? 8.715 -4.171 -9.169 1.00 90.75 87 VAL A CA 1
ATOM 747 C C . VAL A 1 87 ? 9.337 -5.507 -9.527 1.00 90.75 87 VAL A C 1
ATOM 749 O O . VAL A 1 87 ? 9.969 -6.143 -8.685 1.00 90.75 87 VAL A O 1
ATOM 752 N N . ASN A 1 88 ? 9.196 -5.911 -10.788 1.00 89.00 88 ASN A N 1
ATOM 753 C CA . ASN A 1 88 ? 9.879 -7.084 -11.327 1.00 89.00 88 ASN A CA 1
ATOM 754 C C . ASN A 1 88 ? 11.084 -6.634 -12.136 1.00 89.00 88 ASN A C 1
ATOM 756 O O . ASN A 1 88 ? 10.963 -5.754 -12.994 1.00 89.00 88 ASN A O 1
ATOM 760 N N . SER A 1 89 ? 12.228 -7.256 -11.869 1.00 87.44 8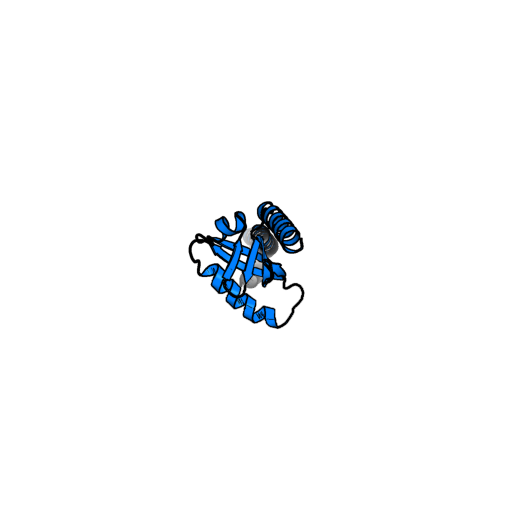9 SER A N 1
ATOM 761 C CA . SER A 1 89 ? 13.499 -6.856 -12.463 1.00 87.44 89 SER A CA 1
ATOM 762 C C . SER A 1 89 ? 14.219 -8.044 -13.079 1.00 87.44 89 SER A C 1
ATOM 764 O O . SER A 1 89 ? 14.449 -9.047 -12.402 1.00 87.44 89 SER A O 1
ATOM 766 N N . ILE A 1 90 ? 14.597 -7.914 -14.348 1.00 85.88 90 ILE A N 1
ATOM 767 C CA . ILE A 1 90 ? 15.271 -8.967 -15.114 1.00 85.88 90 ILE A CA 1
ATOM 768 C C . ILE A 1 90 ? 16.520 -8.421 -15.804 1.00 85.88 90 ILE A C 1
ATOM 770 O O . ILE A 1 90 ? 16.553 -7.271 -16.246 1.00 85.88 90 ILE A O 1
ATOM 774 N N . LYS A 1 91 ? 17.557 -9.257 -15.915 1.00 86.12 91 LYS A N 1
ATOM 775 C CA . LYS A 1 91 ? 18.741 -8.945 -16.725 1.00 86.12 91 LYS A CA 1
ATOM 776 C C . LYS A 1 91 ? 18.382 -9.108 -18.198 1.00 86.12 91 LYS A C 1
ATOM 778 O O . LYS A 1 91 ? 17.819 -10.128 -18.588 1.00 86.12 91 LYS A O 1
ATOM 783 N N . VAL A 1 92 ? 18.724 -8.120 -19.010 1.00 86.38 92 VAL A N 1
ATOM 784 C CA . VAL A 1 92 ? 18.485 -8.117 -20.457 1.00 86.38 92 VAL A CA 1
ATOM 785 C C . VAL A 1 92 ? 19.745 -7.673 -21.190 1.00 86.38 92 VAL A C 1
ATOM 787 O O . VAL A 1 92 ? 20.611 -7.019 -20.614 1.00 86.38 92 VAL A O 1
ATOM 790 N N . SER A 1 93 ? 19.857 -8.022 -22.469 1.00 85.12 93 SER A N 1
ATOM 791 C CA . SER A 1 93 ? 20.821 -7.373 -23.357 1.00 85.12 93 SER A CA 1
ATOM 792 C C . SER A 1 93 ? 20.095 -6.283 -24.138 1.00 85.12 93 SER A C 1
ATOM 794 O O . SER A 1 93 ? 19.077 -6.559 -24.776 1.00 85.12 93 SER A O 1
ATOM 796 N N . PHE A 1 94 ? 20.583 -5.050 -24.046 1.00 83.62 94 PHE A N 1
ATOM 797 C CA . PHE A 1 94 ? 20.007 -3.885 -24.711 1.00 83.62 94 PHE A CA 1
ATOM 798 C C . PHE A 1 94 ? 21.146 -3.030 -25.261 1.00 83.62 94 PHE A C 1
ATOM 800 O O . PHE A 1 94 ? 22.084 -2.751 -24.526 1.00 83.62 94 PHE A O 1
ATOM 807 N N . GLU A 1 95 ? 21.092 -2.665 -26.546 1.00 81.56 95 GLU A N 1
ATOM 808 C CA . GLU A 1 95 ? 22.184 -1.939 -27.228 1.00 81.56 95 GLU A CA 1
ATOM 809 C C . GLU A 1 95 ? 23.567 -2.620 -27.093 1.00 81.56 95 GLU A C 1
ATOM 811 O O . GLU A 1 95 ? 24.582 -1.959 -26.945 1.00 81.56 95 GLU A O 1
ATOM 816 N N . GLU A 1 96 ? 23.606 -3.959 -27.134 1.00 81.25 96 GLU A N 1
ATOM 817 C CA . GLU A 1 96 ? 24.814 -4.793 -26.925 1.00 81.25 96 GLU A CA 1
ATOM 818 C C . GLU A 1 96 ? 25.389 -4.765 -25.493 1.00 81.25 96 GLU A C 1
ATOM 820 O O . GLU A 1 96 ? 26.297 -5.535 -25.179 1.00 81.25 96 GLU A O 1
ATOM 825 N N . GLU A 1 97 ? 24.780 -4.001 -24.587 1.00 82.00 97 GLU A N 1
ATOM 826 C CA . GLU A 1 97 ? 25.166 -3.899 -23.183 1.00 82.00 97 GLU A CA 1
ATOM 827 C C . GLU A 1 97 ? 24.315 -4.803 -22.278 1.00 82.00 97 GLU A C 1
ATOM 829 O O . GLU A 1 97 ? 23.165 -5.152 -22.580 1.00 82.00 97 GLU A O 1
ATOM 834 N N . LYS A 1 98 ? 24.882 -5.205 -21.133 1.00 86.31 98 LYS A N 1
ATOM 835 C CA . LYS A 1 98 ? 24.139 -5.916 -20.080 1.00 86.31 98 LYS A CA 1
ATOM 836 C C . LYS A 1 98 ? 23.354 -4.901 -19.255 1.00 86.31 98 LYS A C 1
ATOM 838 O O . LYS A 1 98 ? 23.921 -4.227 -18.406 1.00 86.31 98 LYS A O 1
ATOM 843 N N . ALA A 1 99 ? 22.048 -4.842 -19.471 1.00 88.31 99 ALA A N 1
ATOM 844 C CA . ALA A 1 99 ? 21.150 -3.913 -18.803 1.00 88.31 99 ALA A CA 1
ATOM 845 C C . ALA A 1 99 ? 20.177 -4.634 -17.856 1.00 88.31 99 ALA A C 1
ATOM 847 O O . ALA A 1 99 ? 20.050 -5.864 -17.852 1.00 88.31 99 ALA A O 1
ATOM 848 N N . ILE A 1 100 ? 19.463 -3.854 -17.050 1.00 88.50 100 ILE A N 1
ATOM 849 C CA . ILE A 1 100 ? 18.389 -4.335 -16.181 1.00 88.50 100 ILE A CA 1
ATOM 850 C C . ILE A 1 100 ? 17.089 -3.681 -16.629 1.00 88.50 100 ILE A C 1
ATOM 852 O O . ILE A 1 100 ? 17.001 -2.456 -16.706 1.00 88.50 100 ILE A O 1
ATOM 856 N N . LEU A 1 101 ? 16.082 -4.504 -16.913 1.00 90.44 101 LEU A N 1
ATOM 857 C CA . LEU A 1 101 ? 14.719 -4.055 -17.160 1.00 90.44 101 LEU A CA 1
ATOM 858 C C . LEU A 1 101 ? 13.924 -4.162 -15.864 1.00 90.44 101 LEU A C 1
ATOM 860 O O . LEU A 1 101 ? 13.815 -5.242 -15.288 1.00 90.44 101 LEU A O 1
ATOM 864 N N . HIS A 1 102 ? 13.336 -3.047 -15.456 1.00 91.19 102 HIS A N 1
ATOM 865 C CA . HIS A 1 102 ? 12.373 -2.930 -14.376 1.00 91.19 102 HIS A CA 1
ATOM 866 C C . HIS A 1 102 ? 10.980 -2.721 -14.959 1.00 91.19 102 HIS A C 1
ATOM 868 O O . HIS A 1 102 ? 10.773 -1.833 -15.786 1.00 91.19 102 HIS A O 1
ATOM 874 N N . SER A 1 103 ? 10.022 -3.515 -14.498 1.00 91.69 103 SER A N 1
ATOM 875 C CA . SER A 1 103 ? 8.595 -3.280 -14.715 1.00 91.69 103 SER A CA 1
ATOM 876 C C . SER A 1 103 ? 7.945 -2.961 -13.379 1.00 91.69 103 SER A C 1
ATOM 878 O O . SER A 1 103 ? 8.233 -3.629 -12.387 1.00 91.69 103 SER A O 1
ATOM 880 N N . PHE A 1 104 ? 7.098 -1.938 -13.355 1.00 92.00 104 PHE A N 1
ATOM 881 C CA . PHE A 1 104 ? 6.428 -1.475 -12.147 1.00 92.00 104 PHE A CA 1
ATOM 882 C C . PHE A 1 104 ? 4.931 -1.688 -12.322 1.00 92.00 104 PHE A C 1
ATOM 884 O O . PHE A 1 104 ? 4.326 -1.127 -13.231 1.00 92.00 104 PHE A O 1
ATOM 891 N N . VAL A 1 105 ? 4.328 -2.494 -11.461 1.00 92.12 105 VAL A N 1
ATOM 892 C CA . VAL A 1 105 ? 2.878 -2.695 -11.428 1.00 92.12 105 VAL A CA 1
ATOM 893 C C . VAL A 1 105 ? 2.343 -1.923 -10.233 1.00 92.12 105 VAL A C 1
ATOM 895 O O . VAL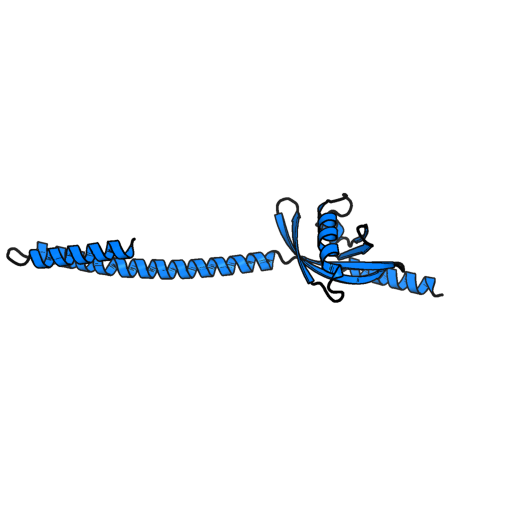 A 1 105 ? 2.761 -2.199 -9.114 1.00 92.12 105 VAL A O 1
ATOM 898 N N . ASP A 1 106 ? 1.482 -0.931 -10.462 1.00 91.19 106 ASP A N 1
ATOM 899 C CA . ASP A 1 106 ? 0.820 -0.189 -9.379 1.00 91.19 106 ASP A CA 1
ATOM 900 C C . ASP A 1 106 ? -0.130 -1.152 -8.650 1.00 91.19 106 ASP A C 1
ATOM 902 O O . ASP A 1 106 ? -1.013 -1.724 -9.283 1.00 91.19 106 ASP A O 1
ATOM 906 N N . ILE A 1 107 ? 0.105 -1.360 -7.354 1.00 93.00 107 ILE A N 1
ATOM 907 C CA . ILE A 1 107 ? -0.687 -2.231 -6.469 1.00 93.00 107 ILE A CA 1
ATOM 908 C C . ILE A 1 107 ? -1.353 -1.427 -5.341 1.00 93.00 107 ILE A C 1
ATOM 910 O O . ILE A 1 107 ? -1.671 -1.951 -4.271 1.00 93.00 107 ILE A O 1
ATOM 914 N N . THR A 1 108 ? -1.467 -0.106 -5.518 1.00 91.56 108 THR A N 1
ATOM 915 C CA . THR A 1 108 ? -1.968 0.796 -4.473 1.00 91.56 108 THR A CA 1
ATOM 916 C C . THR A 1 108 ? -3.407 0.456 -4.099 1.00 91.56 108 THR A C 1
ATOM 918 O O . THR A 1 108 ? -3.724 0.369 -2.916 1.00 91.56 108 THR A O 1
ATOM 921 N N . HIS A 1 109 ? -4.261 0.210 -5.094 1.00 92.75 109 HIS A N 1
ATOM 922 C CA . HIS A 1 109 ? -5.681 -0.058 -4.874 1.00 92.75 109 HIS A CA 1
ATOM 923 C C . HIS A 1 109 ? -5.900 -1.403 -4.165 1.00 92.75 109 HIS A C 1
ATOM 925 O O . HIS A 1 109 ? -6.766 -1.536 -3.306 1.00 92.75 109 HIS A O 1
ATOM 931 N N . GLU A 1 110 ? -5.084 -2.402 -4.489 1.00 93.44 110 GLU A N 1
ATOM 932 C CA . GLU A 1 110 ? -5.063 -3.706 -3.840 1.00 93.44 110 GLU A CA 1
ATOM 933 C C . GLU A 1 110 ? -4.689 -3.563 -2.362 1.00 93.44 110 GLU A C 1
ATOM 935 O O . GLU A 1 110 ? -5.420 -4.047 -1.500 1.00 93.44 110 GLU A O 1
ATOM 940 N N . LYS A 1 111 ? -3.619 -2.817 -2.052 1.00 91.31 111 LYS A N 1
ATOM 941 C CA . LYS A 1 111 ? -3.204 -2.548 -0.665 1.00 91.31 111 LYS A CA 1
ATOM 942 C C . LYS A 1 111 ? -4.255 -1.759 0.119 1.00 91.31 111 LYS A C 1
ATOM 944 O O . LYS A 1 111 ? -4.479 -2.041 1.295 1.00 91.31 111 LYS A O 1
ATOM 949 N N . GLU A 1 112 ? -4.896 -0.772 -0.503 1.00 92.31 112 GLU A N 1
ATOM 950 C CA . GLU A 1 112 ? -5.982 -0.007 0.122 1.00 92.31 112 GLU A CA 1
ATOM 951 C C . GLU A 1 112 ? -7.191 -0.903 0.423 1.00 92.31 112 GLU A C 1
ATOM 953 O O . GLU A 1 112 ? -7.723 -0.867 1.534 1.00 92.31 112 GLU A O 1
ATOM 958 N N . ASN A 1 113 ? -7.573 -1.772 -0.514 1.00 95.12 113 ASN A N 1
ATOM 959 C CA . ASN A 1 113 ? -8.652 -2.737 -0.318 1.00 95.12 113 ASN A CA 1
ATOM 960 C C . ASN A 1 113 ? -8.342 -3.740 0.799 1.00 95.12 113 ASN A C 1
ATOM 962 O O . ASN A 1 113 ? -9.197 -3.978 1.650 1.00 95.12 113 ASN A O 1
ATOM 966 N N . GLU A 1 114 ? -7.127 -4.293 0.839 1.00 93.94 114 GLU A N 1
ATOM 967 C CA . GLU A 1 114 ? -6.681 -5.175 1.926 1.00 93.94 114 GLU A CA 1
ATOM 968 C C . GLU A 1 114 ? -6.820 -4.487 3.292 1.00 93.94 114 GLU A C 1
ATOM 970 O O . GLU A 1 114 ? -7.353 -5.065 4.240 1.00 93.94 114 GLU A O 1
ATOM 975 N N . GLN A 1 115 ? -6.413 -3.218 3.396 1.00 93.75 115 GLN A N 1
ATOM 976 C CA . GLN A 1 115 ? -6.549 -2.449 4.634 1.00 93.75 115 GLN A CA 1
ATOM 977 C C . GLN A 1 115 ? -8.008 -2.175 5.008 1.00 93.75 115 GLN A C 1
ATOM 979 O O . GLN A 1 115 ? -8.353 -2.226 6.192 1.00 93.75 115 GLN A O 1
ATOM 984 N N . LEU A 1 116 ? -8.867 -1.888 4.027 1.00 95.00 116 LEU A N 1
ATOM 985 C CA . LEU A 1 116 ? -10.299 -1.691 4.253 1.00 95.00 116 LEU A CA 1
ATOM 986 C C . LEU A 1 116 ? -10.966 -2.970 4.761 1.00 95.00 116 LEU A C 1
ATOM 988 O O . LEU A 1 116 ? -11.741 -2.899 5.714 1.00 95.00 116 LEU A O 1
ATOM 992 N N . ILE A 1 117 ? -10.621 -4.126 4.188 1.00 96.44 117 ILE A N 1
ATOM 993 C CA . ILE A 1 117 ? -11.109 -5.436 4.638 1.00 96.44 117 ILE A CA 1
ATOM 994 C C . ILE A 1 117 ? -10.697 -5.672 6.092 1.00 96.44 117 ILE A C 1
ATOM 996 O O . ILE A 1 117 ? -11.561 -5.861 6.946 1.00 96.44 117 ILE A O 1
ATOM 1000 N N . VAL A 1 118 ? -9.404 -5.544 6.407 1.00 96.44 118 VAL A N 1
ATOM 1001 C CA . VAL A 1 118 ? -8.893 -5.723 7.778 1.00 96.44 118 VAL A CA 1
ATOM 1002 C C . VAL A 1 118 ? -9.573 -4.765 8.761 1.00 96.44 118 VAL A C 1
ATOM 1004 O O . VAL A 1 118 ? -9.887 -5.131 9.895 1.00 96.44 118 VAL A O 1
ATOM 1007 N N . ARG A 1 119 ? -9.813 -3.513 8.358 1.00 95.06 119 ARG A N 1
ATOM 1008 C CA . ARG A 1 119 ? -10.512 -2.533 9.196 1.00 95.06 119 ARG A CA 1
ATOM 1009 C C . ARG A 1 119 ? -11.975 -2.914 9.414 1.00 95.06 119 ARG A C 1
ATOM 1011 O O . ARG A 1 119 ? -12.460 -2.777 10.535 1.00 95.06 119 ARG A O 1
ATOM 1018 N N . SER A 1 120 ? -12.654 -3.393 8.376 1.00 96.31 120 SER A N 1
ATOM 1019 C CA . SER A 1 120 ? -14.035 -3.864 8.458 1.00 96.31 120 SER A CA 1
ATOM 1020 C C . SER A 1 120 ? -14.161 -5.071 9.383 1.00 96.31 120 SER A C 1
ATOM 1022 O O . SER A 1 120 ? -15.059 -5.097 10.216 1.00 96.31 120 SER A O 1
ATOM 1024 N N . GLU A 1 121 ? -13.252 -6.041 9.293 1.00 95.88 121 GLU A N 1
ATOM 1025 C CA . GLU A 1 121 ? -13.235 -7.209 10.182 1.00 95.88 121 GLU A CA 1
ATOM 1026 C C . GLU A 1 121 ? -13.061 -6.793 11.643 1.00 95.88 121 GLU A C 1
ATOM 1028 O O . GLU A 1 121 ? -13.831 -7.209 12.508 1.00 95.88 121 GLU A O 1
ATOM 1033 N N . LYS A 1 122 ? -12.113 -5.890 11.919 1.00 95.94 122 LYS A N 1
ATOM 1034 C CA . LYS A 1 122 ? -11.925 -5.334 13.266 1.00 95.94 122 LYS A CA 1
ATOM 1035 C C . LYS A 1 122 ? -13.171 -4.613 13.776 1.00 95.94 122 LYS A C 1
ATOM 1037 O O . LYS A 1 122 ? -13.508 -4.748 14.948 1.00 95.94 122 LYS A O 1
ATOM 1042 N N . MET A 1 123 ? -13.847 -3.847 12.920 1.00 95.00 123 MET A N 1
ATOM 1043 C CA . MET A 1 123 ? -15.086 -3.155 13.281 1.00 95.00 123 MET A CA 1
ATOM 1044 C C . MET A 1 123 ? -16.238 -4.125 13.543 1.00 95.00 123 MET A C 1
ATOM 1046 O O . MET A 1 123 ? -16.978 -3.914 14.497 1.00 95.00 123 MET A O 1
ATOM 1050 N N . ASN A 1 124 ? -16.366 -5.191 12.752 1.00 96.31 124 ASN A N 1
ATOM 1051 C CA . ASN A 1 124 ? -17.377 -6.225 12.968 1.00 96.31 124 ASN A CA 1
ATOM 1052 C C . ASN A 1 124 ? -17.172 -6.914 14.319 1.00 96.31 124 ASN A C 1
ATOM 1054 O O . ASN A 1 124 ? -18.109 -6.982 15.108 1.00 96.31 124 ASN A O 1
ATOM 1058 N N . ILE A 1 125 ? -15.935 -7.319 14.628 1.00 96.06 125 ILE A N 1
ATOM 1059 C CA . ILE A 1 125 ? -15.589 -7.909 15.930 1.00 96.06 125 ILE A CA 1
ATOM 1060 C C . ILE A 1 125 ? -15.897 -6.924 17.062 1.00 96.06 125 ILE A C 1
ATOM 1062 O O . ILE A 1 125 ? -16.536 -7.288 18.045 1.00 96.06 125 ILE A O 1
ATOM 1066 N N . ALA A 1 126 ? -15.493 -5.658 16.927 1.00 94.56 126 ALA A N 1
ATOM 1067 C CA . ALA A 1 126 ? -15.799 -4.638 17.928 1.00 94.56 126 ALA A CA 1
ATOM 1068 C C . ALA A 1 126 ? -17.314 -4.435 18.111 1.00 94.56 126 ALA A C 1
ATOM 1070 O O . ALA A 1 126 ? -17.768 -4.231 19.233 1.00 94.56 126 ALA A O 1
ATOM 1071 N N . GLY A 1 127 ? -18.096 -4.514 17.031 1.00 95.25 127 GLY A N 1
ATOM 1072 C CA . GLY A 1 127 ? -19.554 -4.430 17.061 1.00 95.25 127 GLY A CA 1
ATOM 1073 C C . GLY A 1 127 ? -20.205 -5.617 17.768 1.00 95.25 127 GLY A C 1
ATOM 1074 O O . GLY A 1 127 ? -21.087 -5.411 18.599 1.00 95.25 127 GLY A O 1
ATOM 1075 N N . GLU A 1 128 ? -19.747 -6.841 17.498 1.00 95.06 128 GLU A N 1
ATOM 1076 C CA . GLU A 1 128 ? -20.208 -8.045 18.202 1.00 95.06 128 GLU A CA 1
ATOM 1077 C C . GLU A 1 128 ? -19.880 -7.984 19.694 1.00 95.06 128 GLU A C 1
ATOM 1079 O O . GLU A 1 128 ? -20.752 -8.230 20.527 1.00 95.06 128 GLU A O 1
ATOM 1084 N N . LEU A 1 129 ? -18.657 -7.576 20.042 1.00 94.56 129 LEU A N 1
ATOM 1085 C CA . LEU A 1 129 ? -18.248 -7.394 21.434 1.00 94.56 129 LEU A CA 1
ATOM 1086 C C . LEU A 1 129 ? -19.086 -6.313 22.123 1.00 94.56 129 LEU A C 1
ATOM 1088 O O . LEU A 1 129 ? -19.594 -6.538 23.218 1.00 94.56 129 LEU A O 1
ATOM 1092 N N . ALA A 1 130 ? -19.298 -5.165 21.473 1.00 93.75 130 ALA A N 1
ATOM 1093 C CA . ALA A 1 130 ? -20.129 -4.093 22.011 1.00 93.75 130 ALA A CA 1
ATOM 1094 C C . ALA A 1 130 ? -21.587 -4.538 22.208 1.00 93.75 130 ALA A C 1
ATOM 1096 O O . ALA A 1 130 ? -22.196 -4.212 23.227 1.00 93.75 130 ALA A O 1
ATOM 1097 N N . ALA A 1 131 ? -22.145 -5.306 21.267 1.00 94.25 131 ALA A N 1
ATOM 1098 C CA . ALA A 1 131 ? -23.478 -5.880 21.398 1.00 94.25 131 ALA A CA 1
ATOM 1099 C C . ALA A 1 131 ? -23.546 -6.889 22.556 1.00 94.25 131 ALA A C 1
ATOM 1101 O O . ALA A 1 131 ? -24.483 -6.817 23.351 1.00 94.25 131 ALA A O 1
ATOM 1102 N N . SER A 1 132 ? -22.553 -7.775 22.694 1.00 91.75 132 SER A N 1
ATOM 1103 C CA . SER A 1 132 ? -22.462 -8.728 23.811 1.00 91.75 132 SER A CA 1
ATOM 1104 C C . SER A 1 132 ? -22.405 -8.004 25.153 1.00 91.75 132 SER A C 1
ATOM 1106 O O . SER A 1 132 ? -23.224 -8.278 26.023 1.00 91.75 132 SER A O 1
ATOM 1108 N N . ILE A 1 133 ? -21.534 -6.998 25.289 1.00 91.88 133 ILE A N 1
ATOM 1109 C CA . ILE A 1 133 ? -21.428 -6.169 26.499 1.00 91.88 133 ILE A CA 1
ATOM 1110 C C . ILE A 1 133 ? -22.761 -5.473 26.794 1.00 91.88 133 ILE A C 1
ATOM 1112 O O . ILE A 1 133 ? -23.240 -5.500 27.924 1.00 91.88 133 ILE A O 1
ATOM 1116 N N . ALA A 1 134 ? -23.417 -4.886 25.789 1.00 91.69 134 ALA A N 1
ATOM 1117 C CA . ALA A 1 134 ? -24.721 -4.252 25.975 1.00 91.69 134 ALA A CA 1
ATOM 1118 C C . ALA A 1 134 ? -25.798 -5.250 26.438 1.00 91.69 134 ALA A C 1
ATOM 1120 O O . ALA A 1 134 ? -26.657 -4.906 27.256 1.00 91.69 134 ALA A O 1
ATOM 1121 N N . HIS A 1 135 ? -25.762 -6.484 25.930 1.00 92.31 135 HIS A N 1
ATOM 1122 C CA . HIS A 1 135 ? -26.631 -7.564 26.386 1.00 92.31 135 HIS A CA 1
ATOM 1123 C C . HIS A 1 135 ? -26.318 -7.980 27.827 1.00 92.31 135 HIS A C 1
ATOM 1125 O O . HIS A 1 135 ? -27.240 -8.103 28.635 1.00 92.31 135 HIS A O 1
ATOM 1131 N N . GLU A 1 136 ? -25.045 -8.128 28.174 1.00 91.38 136 GLU A N 1
ATOM 1132 C CA . GLU A 1 136 ? -24.602 -8.506 29.515 1.00 91.38 136 GLU A CA 1
ATOM 1133 C C . GLU A 1 136 ? -24.884 -7.431 30.560 1.00 91.38 136 GLU A C 1
ATOM 1135 O O . GLU A 1 136 ? -25.251 -7.790 31.668 1.00 91.38 136 GLU A O 1
ATOM 1140 N N . LEU A 1 137 ? -24.822 -6.142 30.208 1.00 88.56 137 LEU A N 1
ATOM 1141 C CA . LEU A 1 137 ? -25.232 -5.025 31.070 1.00 88.56 137 LEU A CA 1
ATOM 1142 C C . LEU A 1 137 ? -26.755 -4.918 31.220 1.00 88.56 137 LEU A C 1
ATOM 1144 O O . LEU A 1 137 ? -27.261 -4.495 32.261 1.00 88.56 137 LEU A O 1
ATOM 1148 N N . ARG A 1 138 ? -27.527 -5.299 30.195 1.00 86.50 138 ARG A N 1
ATOM 1149 C CA . ARG A 1 138 ? -28.997 -5.271 30.270 1.00 86.50 138 ARG A CA 1
ATOM 1150 C C . ARG A 1 138 ? -29.525 -6.248 31.320 1.00 86.50 138 ARG A C 1
ATOM 1152 O O . ARG A 1 138 ? -30.534 -5.943 31.955 1.00 86.50 138 ARG A O 1
ATOM 1159 N N . ASN A 1 139 ? -28.869 -7.390 31.505 1.00 89.25 139 ASN A N 1
ATOM 1160 C CA . ASN A 1 139 ? -29.265 -8.411 32.477 1.00 89.25 139 ASN A CA 1
ATOM 1161 C C . ASN A 1 139 ? -29.301 -7.891 33.936 1.00 89.25 139 ASN A C 1
ATOM 1163 O O . ASN A 1 139 ? -30.400 -7.882 34.501 1.00 89.25 139 ASN A O 1
ATOM 1167 N N . PRO A 1 140 ? -28.196 -7.380 34.524 1.00 87.38 140 PRO A N 1
ATOM 1168 C CA . PRO A 1 140 ? -28.178 -6.816 35.872 1.00 87.38 140 PRO A CA 1
ATOM 1169 C C . PRO A 1 140 ? -29.148 -5.642 36.001 1.00 87.38 140 PRO A C 1
ATOM 1171 O O . PRO A 1 140 ? -29.934 -5.585 36.942 1.00 87.38 140 PRO A O 1
ATOM 1174 N N . LEU A 1 141 ? -29.198 -4.741 35.012 1.00 86.12 141 LEU A N 1
ATOM 1175 C CA . LEU A 1 141 ? -30.134 -3.608 35.026 1.00 86.12 141 LEU A CA 1
ATOM 1176 C C . LEU A 1 141 ? -31.604 -4.051 35.054 1.00 86.12 141 LEU A C 1
ATOM 1178 O O . LEU A 1 141 ? -32.439 -3.422 35.709 1.00 86.12 141 LEU A O 1
ATOM 1182 N N . THR A 1 142 ? -31.934 -5.135 34.350 1.00 88.06 142 THR A N 1
ATOM 1183 C CA . THR A 1 142 ? -33.286 -5.706 34.352 1.00 88.06 142 THR A CA 1
ATOM 1184 C C . THR A 1 142 ? -33.610 -6.328 35.708 1.00 88.06 142 THR A C 1
ATOM 1186 O O . THR A 1 142 ? -34.708 -6.099 36.221 1.00 88.06 142 THR A O 1
ATOM 1189 N N . ALA A 1 143 ? -32.659 -7.047 36.313 1.00 88.62 143 ALA A N 1
ATOM 1190 C CA . ALA A 1 143 ? -32.799 -7.608 37.655 1.00 88.62 143 ALA A CA 1
ATOM 1191 C C . ALA A 1 143 ? -33.000 -6.503 38.706 1.00 88.62 143 ALA A C 1
ATOM 1193 O O . ALA A 1 143 ? -34.008 -6.517 39.415 1.00 88.62 143 ALA A O 1
ATOM 1194 N N . ILE A 1 144 ? -32.133 -5.482 38.721 1.00 87.50 144 ILE A N 1
ATOM 1195 C CA . ILE A 1 144 ? -32.234 -4.304 39.601 1.00 87.50 144 ILE A CA 1
ATOM 1196 C C . ILE A 1 144 ? -33.618 -3.654 39.473 1.00 87.50 144 ILE A C 1
ATOM 1198 O O . ILE A 1 144 ? -34.298 -3.422 40.473 1.00 87.50 144 ILE A O 1
ATOM 1202 N N . LYS A 1 145 ? -34.087 -3.404 38.243 1.00 78.62 145 LYS A N 1
ATOM 1203 C CA . LYS A 1 145 ? -35.411 -2.809 37.996 1.00 78.62 145 LYS A CA 1
ATOM 1204 C C . LYS A 1 145 ? -36.556 -3.684 38.521 1.00 78.62 145 LYS A C 1
ATOM 1206 O O . LYS A 1 145 ? -37.544 -3.149 39.027 1.00 78.62 145 LYS A O 1
ATOM 1211 N N . GLY A 1 146 ? -36.440 -5.006 38.394 1.00 82.94 146 GLY A N 1
ATOM 1212 C CA . GLY A 1 146 ? -37.403 -5.968 38.931 1.00 82.94 146 GLY A CA 1
ATOM 1213 C C . GLY A 1 146 ? -37.494 -5.900 40.456 1.00 82.94 146 GLY A C 1
ATOM 1214 O O . GLY A 1 146 ? -38.590 -5.751 40.995 1.00 82.94 146 GLY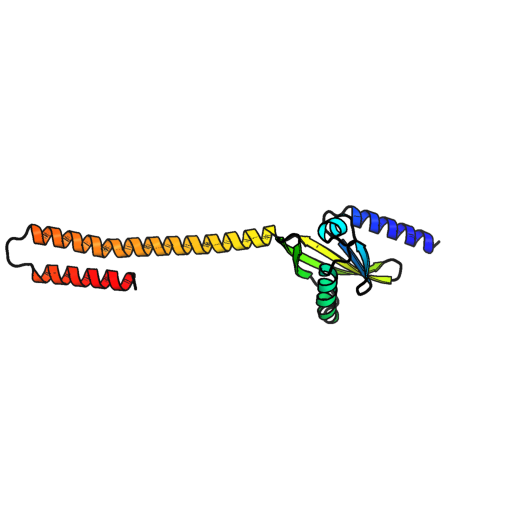 A O 1
ATOM 1215 N N . PHE A 1 147 ? -36.352 -5.913 41.145 1.00 82.00 147 PHE A N 1
ATOM 1216 C CA . PHE A 1 147 ? -36.308 -5.832 42.607 1.00 82.00 147 PHE A CA 1
ATOM 1217 C C . PHE A 1 147 ? -36.773 -4.481 43.150 1.00 82.00 147 PHE A C 1
ATOM 1219 O O . PHE A 1 147 ? -37.527 -4.455 44.119 1.00 82.00 147 PHE A O 1
ATOM 1226 N N . PHE A 1 148 ? -36.444 -3.367 42.487 1.00 77.81 148 PHE A N 1
ATOM 1227 C CA . PHE A 1 148 ? -37.001 -2.055 42.837 1.00 77.81 148 PHE A CA 1
ATOM 1228 C C . PHE A 1 148 ? -38.531 -2.020 42.767 1.00 77.81 148 PHE A C 1
ATOM 1230 O O . PHE A 1 148 ? -39.174 -1.383 43.601 1.00 77.81 148 PHE A O 1
ATOM 1237 N N . LYS A 1 149 ? -39.131 -2.699 41.780 1.00 75.94 149 LYS A N 1
ATOM 1238 C CA . LYS A 1 149 ? -40.590 -2.789 41.668 1.00 75.94 149 LYS A CA 1
ATOM 1239 C C . LYS A 1 149 ? -41.191 -3.565 42.843 1.00 75.94 149 LYS A C 1
ATOM 1241 O O . LYS A 1 149 ? -42.164 -3.098 43.423 1.00 75.94 149 LYS A O 1
ATOM 1246 N N . ILE A 1 150 ? -40.582 -4.689 43.218 1.00 80.69 150 ILE A N 1
ATOM 1247 C CA . ILE A 1 150 ? -41.030 -5.506 44.354 1.00 80.69 150 ILE A CA 1
ATOM 1248 C C . ILE A 1 150 ? -40.884 -4.731 45.671 1.00 80.69 150 ILE A C 1
ATOM 1250 O O . ILE A 1 150 ? -41.833 -4.683 46.445 1.00 80.69 150 ILE A O 1
ATOM 1254 N N . LEU A 1 151 ? -39.748 -4.055 45.886 1.00 76.75 151 LEU A N 1
ATOM 1255 C CA . LEU A 1 151 ? -39.513 -3.193 47.053 1.00 76.75 151 LEU A CA 1
ATOM 1256 C C . LEU A 1 151 ? -40.578 -2.101 47.199 1.00 76.75 151 LEU A C 1
ATOM 1258 O O . LEU A 1 151 ? -41.027 -1.823 48.306 1.00 76.75 151 LEU A O 1
ATOM 1262 N N . LYS A 1 152 ? -40.996 -1.488 46.084 1.00 69.19 152 LYS A N 1
ATOM 1263 C CA . LYS A 1 152 ? -42.048 -0.463 46.070 1.00 69.19 152 LYS A CA 1
ATOM 1264 C C . LYS A 1 152 ? -43.436 -1.026 46.409 1.00 69.19 152 LYS A C 1
ATOM 1266 O O . LYS A 1 152 ? -44.286 -0.279 46.881 1.00 69.19 152 LYS A O 1
ATOM 1271 N N . GLU A 1 153 ? -43.674 -2.304 46.126 1.00 73.81 153 GLU A N 1
ATOM 1272 C CA . GLU A 1 153 ? -44.955 -2.989 46.343 1.00 73.81 153 GLU A CA 1
ATOM 1273 C C . GLU A 1 153 ? -45.022 -3.718 47.705 1.00 73.81 153 GLU A C 1
ATOM 1275 O O . GLU A 1 153 ? -46.104 -4.130 48.117 1.00 73.81 153 GLU A O 1
ATOM 1280 N N . SER A 1 154 ? -43.900 -3.861 48.425 1.00 66.94 154 SER A N 1
ATOM 1281 C CA . SER A 1 154 ? -43.819 -4.547 49.724 1.00 66.94 154 SER A CA 1
ATOM 1282 C C . SER A 1 154 ? -43.826 -3.573 50.911 1.00 66.94 154 SER A C 1
ATOM 1284 O O . SER A 1 154 ? -42.902 -2.772 51.041 1.00 66.94 154 SER A O 1
ATOM 1286 N N . GLU A 1 155 ? -44.815 -3.674 51.807 1.00 64.62 155 GLU A N 1
ATOM 1287 C CA . GLU A 1 155 ? -44.925 -2.801 52.992 1.00 64.62 155 GLU A CA 1
ATOM 1288 C C . GLU A 1 155 ? -44.098 -3.253 54.208 1.00 64.62 155 GLU A C 1
ATOM 1290 O O . GLU A 1 155 ? -43.810 -2.416 55.056 1.00 64.62 155 GLU A O 1
ATOM 1295 N N . ASP A 1 156 ? -43.659 -4.516 54.314 1.00 63.84 156 ASP A N 1
ATOM 1296 C CA . ASP A 1 156 ? -42.837 -4.936 55.459 1.00 63.84 156 ASP A CA 1
ATOM 1297 C C . ASP A 1 156 ? -42.085 -6.267 55.223 1.00 63.84 156 ASP A C 1
ATOM 1299 O O . ASP A 1 156 ? -42.621 -7.197 54.618 1.00 63.84 156 ASP A O 1
ATOM 1303 N N . ASN A 1 157 ? -40.859 -6.366 55.757 1.00 57.69 157 ASN A N 1
ATOM 1304 C CA . ASN A 1 157 ? -40.058 -7.586 56.020 1.00 57.69 157 ASN A CA 1
ATOM 1305 C C . ASN A 1 157 ? -39.172 -8.268 54.936 1.00 57.69 157 ASN A C 1
ATOM 1307 O O . ASN A 1 157 ? -38.532 -9.267 55.258 1.00 57.69 157 ASN A O 1
ATOM 1311 N N . GLY A 1 158 ? -39.031 -7.761 53.701 1.00 61.47 158 GLY A N 1
ATOM 1312 C CA . GLY A 1 158 ? -38.159 -8.382 52.664 1.00 61.47 158 GLY A CA 1
ATOM 1313 C C . GLY A 1 158 ? -36.902 -7.603 52.235 1.00 61.47 158 GLY A C 1
ATOM 1314 O O . GLY A 1 158 ? -36.166 -8.054 51.359 1.00 61.47 158 GLY A O 1
ATOM 1315 N N . GLN A 1 159 ? -36.670 -6.418 52.804 1.00 69.44 159 GLN A N 1
ATOM 1316 C CA . GLN A 1 159 ? -35.816 -5.377 52.213 1.00 69.44 159 GLN A CA 1
ATOM 1317 C C . GLN A 1 159 ? -34.342 -5.788 52.048 1.00 69.44 159 GLN A C 1
ATOM 1319 O O . GLN A 1 159 ? -33.740 -5.499 51.017 1.00 69.44 159 GLN A O 1
ATOM 1324 N N . GLU A 1 160 ? -33.771 -6.509 53.012 1.00 71.69 160 GLU A N 1
ATOM 1325 C CA . GLU A 1 160 ? -32.336 -6.828 53.037 1.00 71.69 160 GLU A CA 1
ATOM 1326 C C . GLU A 1 160 ? -31.898 -7.802 51.929 1.00 71.69 160 GLU A C 1
ATOM 1328 O O . GLU A 1 160 ? -30.820 -7.649 51.353 1.00 71.69 160 GLU A O 1
ATOM 1333 N N . LEU A 1 161 ? -32.758 -8.758 51.555 1.00 76.81 161 LEU A N 1
ATOM 1334 C CA . LEU A 1 161 ? -32.490 -9.659 50.430 1.00 76.81 161 LEU A CA 1
ATOM 1335 C C . LEU A 1 161 ? -32.457 -8.889 49.103 1.00 76.81 161 LEU A C 1
ATOM 1337 O O . LEU A 1 161 ? -31.592 -9.134 48.268 1.00 76.81 161 LEU A O 1
ATOM 1341 N N . TYR A 1 162 ? -33.377 -7.942 48.916 1.00 74.62 162 TYR A N 1
ATOM 1342 C CA . TYR A 1 162 ? -33.439 -7.134 47.701 1.00 74.62 162 TYR A CA 1
ATOM 1343 C C . TYR A 1 162 ? -32.266 -6.159 47.592 1.00 74.62 162 TYR A C 1
ATOM 1345 O O . TYR A 1 162 ? -31.714 -6.011 46.504 1.00 74.62 162 TYR A O 1
ATOM 1353 N N . TYR A 1 163 ? -31.845 -5.550 48.706 1.00 75.69 163 TYR A N 1
ATOM 1354 C CA . TYR A 1 163 ? -30.635 -4.725 48.740 1.00 75.69 163 TYR A CA 1
ATOM 1355 C C . TYR A 1 163 ? -29.394 -5.516 48.331 1.00 75.69 163 TYR A C 1
ATOM 1357 O O . TYR A 1 163 ? -28.632 -5.034 47.497 1.00 75.69 163 TYR A O 1
ATOM 1365 N N . ARG A 1 164 ? -29.237 -6.747 48.835 1.00 79.56 164 ARG A N 1
ATOM 1366 C CA . ARG A 1 164 ? -28.106 -7.607 48.468 1.00 79.56 164 ARG A CA 1
ATOM 1367 C C . ARG A 1 164 ? -28.068 -7.910 46.972 1.00 79.56 164 ARG A C 1
ATOM 1369 O O . ARG A 1 164 ? -27.017 -7.789 46.360 1.00 79.56 164 ARG A O 1
ATOM 1376 N N . VAL A 1 165 ? -29.208 -8.251 46.366 1.00 81.81 165 VAL A N 1
ATOM 1377 C CA . VAL A 1 165 ? -29.232 -8.524 44.920 1.00 81.81 165 VAL A CA 1
ATOM 1378 C C . VAL A 1 165 ? -28.936 -7.260 44.110 1.00 81.81 165 VAL A C 1
ATOM 1380 O O . VAL A 1 165 ? -28.251 -7.328 43.099 1.00 81.81 165 VAL A O 1
ATOM 1383 N N . ILE A 1 166 ? -29.399 -6.088 44.552 1.00 83.25 166 ILE A N 1
ATOM 1384 C CA . ILE A 1 166 ? -29.049 -4.823 43.892 1.00 83.25 166 ILE A CA 1
ATOM 1385 C C . ILE A 1 166 ? -27.538 -4.552 43.986 1.00 83.25 166 ILE A C 1
ATOM 1387 O O . ILE A 1 166 ? -26.948 -4.172 42.977 1.00 83.25 166 ILE A O 1
ATOM 1391 N N . GLU A 1 167 ? -26.909 -4.768 45.147 1.00 81.44 167 GLU A N 1
ATOM 1392 C CA . GLU A 1 167 ? -25.448 -4.672 45.301 1.00 81.44 167 GLU A CA 1
ATOM 1393 C C . GLU A 1 167 ? -24.705 -5.643 44.373 1.00 81.44 167 GLU A C 1
ATOM 1395 O O . GLU A 1 167 ? -23.812 -5.214 43.641 1.00 81.44 167 GLU A O 1
ATOM 1400 N N . ASP A 1 168 ? -25.108 -6.916 44.336 1.00 84.94 168 ASP A N 1
ATOM 1401 C CA . ASP A 1 168 ? -24.467 -7.943 43.505 1.00 84.94 168 ASP A CA 1
ATOM 1402 C C . ASP A 1 168 ? -24.525 -7.590 42.006 1.00 84.94 168 ASP A C 1
ATOM 1404 O O . ASP A 1 168 ? -23.543 -7.743 41.271 1.00 84.94 168 ASP A O 1
ATOM 1408 N N . GLU A 1 169 ? -25.668 -7.086 41.535 1.00 85.38 169 GLU A N 1
ATOM 1409 C CA . GLU A 1 169 ? -25.841 -6.691 40.135 1.00 85.38 169 GLU A CA 1
ATOM 1410 C C . GLU A 1 169 ? -25.092 -5.388 39.795 1.00 85.38 169 GLU A C 1
ATOM 1412 O O . GLU A 1 169 ? -24.600 -5.242 38.673 1.00 85.38 169 GLU A O 1
ATOM 1417 N N . LEU A 1 170 ? -24.938 -4.458 40.747 1.00 84.38 170 LEU A N 1
ATOM 1418 C CA . LEU A 1 170 ? -24.074 -3.282 40.582 1.00 84.38 170 LEU A CA 1
ATOM 1419 C C . LEU A 1 170 ? -22.597 -3.688 40.485 1.00 84.38 170 LEU A C 1
ATOM 1421 O O . LEU A 1 170 ? -21.907 -3.235 39.573 1.00 84.38 170 LEU A O 1
ATOM 1425 N N . SER A 1 171 ? -22.133 -4.606 41.340 1.00 82.94 171 SER A N 1
ATOM 1426 C CA . SER A 1 171 ? -20.773 -5.158 41.254 1.00 82.94 171 SER A CA 1
ATOM 1427 C C . SER A 1 171 ? -20.519 -5.888 39.930 1.00 82.94 171 SER A C 1
ATOM 1429 O O . SER A 1 171 ? -19.431 -5.777 39.365 1.00 82.94 171 SER A O 1
ATOM 1431 N N . ARG A 1 172 ? -21.514 -6.598 39.375 1.00 85.19 172 ARG A N 1
ATOM 1432 C CA . ARG A 1 172 ? -21.409 -7.189 38.026 1.00 85.19 172 ARG A CA 1
ATOM 1433 C C . ARG A 1 172 ? -21.238 -6.135 36.935 1.00 85.19 172 ARG A C 1
ATOM 1435 O O . ARG A 1 172 ? -20.419 -6.332 36.043 1.00 85.19 172 ARG A O 1
ATOM 1442 N N . ILE A 1 173 ? -21.988 -5.032 36.988 1.00 87.44 173 ILE A N 1
ATOM 1443 C CA . ILE A 1 173 ? -21.831 -3.927 36.027 1.00 87.44 173 ILE A CA 1
ATOM 1444 C C . ILE A 1 173 ? -20.412 -3.358 36.102 1.00 87.44 173 ILE A C 1
ATOM 1446 O O . ILE A 1 173 ? -19.780 -3.189 35.060 1.00 87.44 173 ILE A O 1
ATOM 1450 N N . GLU A 1 174 ? -19.894 -3.127 37.312 1.00 81.25 174 GLU A N 1
ATOM 1451 C CA . GLU A 1 174 ? -18.533 -2.616 37.516 1.00 81.25 174 GLU A CA 1
ATOM 1452 C C . GLU A 1 174 ? -17.464 -3.549 36.931 1.00 81.25 174 GLU A C 1
ATOM 1454 O O . GLU A 1 174 ? -16.518 -3.065 36.310 1.00 81.25 174 GLU A O 1
ATOM 1459 N N . GLN A 1 175 ? -17.640 -4.870 37.056 1.00 85.19 175 GLN A N 1
ATOM 1460 C CA . GLN A 1 175 ? -16.746 -5.877 36.468 1.00 85.19 175 GLN A CA 1
ATOM 1461 C C . GLN A 1 175 ? -16.802 -5.935 34.938 1.00 85.19 175 GLN A C 1
ATOM 1463 O O . GLN A 1 175 ? -15.796 -6.243 34.311 1.00 85.19 175 GLN A O 1
ATOM 1468 N N . ILE A 1 176 ? -17.961 -5.670 34.330 1.00 84.44 176 ILE A N 1
ATOM 1469 C CA . ILE A 1 176 ? -18.113 -5.658 32.865 1.00 84.44 176 ILE A CA 1
ATOM 1470 C C . ILE A 1 176 ? -17.535 -4.364 32.265 1.00 84.44 176 ILE A C 1
ATOM 1472 O O . ILE A 1 176 ? -17.091 -4.358 31.117 1.00 84.44 176 ILE A O 1
ATOM 1476 N N . SER A 1 177 ? -17.563 -3.257 33.016 1.00 73.25 177 SER A N 1
ATOM 1477 C CA . SER A 1 177 ? -17.123 -1.938 32.540 1.00 73.25 177 SER A CA 1
ATOM 1478 C C . SER A 1 177 ? -15.657 -1.580 32.824 1.00 73.25 177 SER A C 1
ATOM 1480 O O . SER A 1 177 ? -15.196 -0.573 32.284 1.00 73.25 177 SER A O 1
ATOM 1482 N N . SER A 1 178 ? -14.958 -2.343 33.677 1.00 54.03 178 SER A N 1
ATOM 1483 C CA . SER A 1 178 ? -13.570 -2.087 34.124 1.00 54.03 178 SER A CA 1
ATOM 1484 C C . SER A 1 178 ? -12.570 -3.039 33.480 1.00 54.03 178 SER A C 1
ATOM 1486 O O . SER A 1 178 ? -11.453 -2.573 33.162 1.00 54.03 178 SER A O 1
#

Secondary structure (DSSP, 8-state):
-HHHHHHHHHHHHHHHHHH-SS-EEEEETTEEEEE-HHHHHHHTGGG--HHHHHHHHHHHHHHSS--S-EEEEEEEEETTEEEEEEEEEEEEEETTEEEEEEEEEE-HHHHHHHHHHHHHHHHHHHHHHHHHHHHHHHHHHHHHHHHHHHHHH--SS-HHHHHHHHHHHHHHHHHHH-

Sequence (178 aa):
MKNEYFKQSENKVRKIINKLQIPIIIRLDTYVLLANEIAQKQFMVNEKEPVLQLFFEKFDQNFRDSPDNNQKEFHFTTNDKKKFYLVNSIKVSFEEEKAILHSFVDITHEKENEQLIVRSEKMNIAGELAASIAHELRNPLTAIKGFFKILKESEDNGQELYYRVIEDELSRIEQISS

Radius of gyration: 33.64 Å; chains: 1; bounding box: 70×31×98 Å

Foldseek 3Di:
DVVVVQVVVQVVVLVVQLPDQWWKFKDDQQGTPDTHPNVCVVVVVVPPDVQSSVVSVVCVVVCVPDQPWDFDWDWDQDPNDIWIWTWTKHFDQHPNDTIIMITTDTCRVVVVVVVVVVVVVVVVVVVVLVVVLVVQLVVLVVLLVVLVVVVVVDPDDDVPVSVVSNVVSVVSNVVSVD

InterPro domains:
  IPR003661 Signal transduction histidine kinase, dimerisation/phosphoacceptor domain [PF00512] (127-176)
  IPR003661 Signal transduction histidine kinase, dimerisation/phosphoacceptor domain [cd00082] (127-176)
  IPR036097 Signal transduction histidine kinase, dimerisation/phosphoacceptor domain superfamily [SSF47384] (120-175)

Organism: Halalkalibacter akibai (strain ATCC 43226 / DSM 21942 / CIP 109018 / JCM 9157 / 1139) (NCBI:txid1236973)